Protein 5UZZ (pdb70)

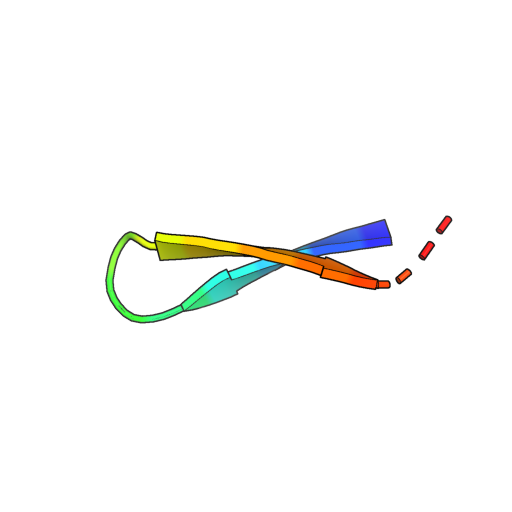Secondary structure (DSSP, 8-state):
-EEEETTEEEE--

Radius of gyration: 6.45 Å; Cα contacts (8 Å, |Δi|>4): 15; chains: 1; bounding box: 14×11×11 Å

Sequence (13 aa):
RVRTRGKRRIRRPRVRTRGKRRIRRPRVRTRGKRRIRRPRVRTRGKRRIRRPRVRTRGKRRIRRPRVRTRGKRRIRRPRVRTRGKRRIRRPRVRTRGKRRIRRPRVRTRGKRRIRRPRVRTRGKRRIRRP

Foldseek 3Di:
DWDADPHRIRDDD

Nearest PDB structures (foldseek):
  5uzz-assembly1_B  TM=8.699E-01  e=2.622E+00  synthetic construct
  5uzz-assembly1_B  TM=9.674E-01  e=1.307E+00  synthetic construct
  5uzz-assembly1_B  TM=1.005E+00  e=1.253E+00  synthetic construct
  5j1o-assembly1_A  TM=5.984E-01  e=5.404E+00  Human immunodeficiency virus 1
  5uzz-assembly1_B  TM=8.690E-01  e=1.402E+00  synthetic construct

Structure (mmCIF, N/CA/C/O backbone):
data_5UZZ
#
_entry.id   5UZZ
#
loop_
_entity.id
_entity.type
_entity.pdbx_description
1 polymer pre-miR21
2 polymer '14-mer Peptide'
#
loop_
_atom_site.group_PDB
_atom_site.id
_atom_site.type_symbol
_atom_site.label_atom_id
_atom_site.label_alt_id
_atom_site.label_comp_id
_atom_site.label_asym_id
_atom_site.label_entity_id
_atom_site.label_seq_id
_atom_site.pdbx_PDB_ins_code
_atom_site.Cartn_x
_atom_site.Cartn_y
_atom_site.Cartn_z
_atom_site.occupancy
_atom_site.B_iso_or_equiv
_atom_site.auth_seq_id
_atom_site.auth_comp_id
_atom_site.auth_asym_id
_atom_site.auth_atom_id
_atom_site.pdbx_PDB_model_num
ATOM 990 N N . ARG B 2 1 ? -7.537 6.888 1.127 1.00 0.00 1 ARG B N 1
ATOM 991 C CA . ARG B 2 1 ? -7.266 6.322 -0.199 1.00 0.00 1 ARG B CA 1
ATOM 992 C C . ARG B 2 1 ? -6.211 5.225 -0.115 1.00 0.00 1 ARG B C 1
ATOM 993 O O . ARG B 2 1 ? -5.282 5.295 0.698 1.00 0.00 1 ARG B O 1
ATOM 1014 N N . VAL B 2 2 ? -6.337 4.230 -0.982 1.00 0.00 2 VAL B N 1
ATOM 1015 C CA . VAL B 2 2 ? -5.371 3.134 -1.019 1.00 0.00 2 VAL B CA 1
ATOM 1016 C C . VAL B 2 2 ? -4.607 3.151 -2.342 1.00 0.00 2 VAL B C 1
ATOM 1017 O O . VAL B 2 2 ? -5.123 2.729 -3.376 1.00 0.00 2 VAL B O 1
ATOM 1030 N N . ARG B 2 3 ? -3.374 3.638 -2.300 1.00 0.00 3 ARG B N 1
ATOM 1031 C CA . ARG B 2 3 ? -2.553 3.712 -3.502 1.00 0.00 3 ARG B CA 1
ATOM 1032 C C . ARG B 2 3 ? -1.816 2.406 -3.744 1.00 0.00 3 ARG B C 1
ATOM 1033 O O . ARG B 2 3 ? -1.558 1.648 -2.815 1.00 0.00 3 ARG B O 1
ATOM 1054 N N . THR B 2 4 ? -1.475 2.154 -5.006 1.00 0.00 4 THR B N 1
ATOM 1055 C CA . THR B 2 4 ? -0.762 0.935 -5.367 1.00 0.00 4 THR B CA 1
ATOM 1056 C C . THR B 2 4 ? 0.507 1.268 -6.141 1.00 0.00 4 THR B C 1
ATOM 1057 O O . THR B 2 4 ? 0.452 1.900 -7.195 1.00 0.00 4 THR B O 1
ATOM 1068 N N . ARG B 2 5 ? 1.651 0.852 -5.606 1.00 0.00 5 ARG B N 1
ATOM 1069 C CA . ARG B 2 5 ? 2.934 1.130 -6.250 1.00 0.00 5 ARG B CA 1
ATOM 1070 C C . ARG B 2 5 ? 3.612 -0.159 -6.693 1.00 0.00 5 ARG B C 1
ATOM 1071 O O . ARG B 2 5 ? 3.628 -1.145 -5.962 1.00 0.00 5 ARG B O 1
ATOM 1092 N N . GLY B 2 6 ? 4.162 -0.141 -7.900 1.00 0.00 6 GLY B N 1
ATOM 1093 C CA . GLY B 2 6 ? 4.851 -1.330 -8.435 1.00 0.00 6 GLY B CA 1
ATOM 1094 C C . GLY B 2 6 ? 4.145 -2.602 -7.983 1.00 0.00 6 GLY B C 1
ATOM 1095 O O . GLY B 2 6 ? 4.782 -3.536 -7.496 1.00 0.00 6 GLY B O 1
ATOM 1099 N N . LYS B 2 7 ? 2.826 -2.639 -8.157 1.00 0.00 7 LYS B N 1
ATOM 1100 C CA . LYS B 2 7 ? 2.049 -3.807 -7.762 1.00 0.00 7 LYS B CA 1
ATOM 1101 C C . LYS B 2 7 ? 2.153 -4.037 -6.262 1.00 0.00 7 LYS B C 1
ATOM 1102 O O . LYS B 2 7 ? 2.278 -5.174 -5.807 1.00 0.00 7 LYS B O 1
ATOM 1121 N N . ARG B 2 8 ? 2.077 -2.954 -5.495 1.00 0.00 8 ARG B N 1
ATOM 1122 C CA . ARG B 2 8 ? 2.145 -3.051 -4.041 1.00 0.00 8 ARG B CA 1
ATOM 1123 C C . ARG B 2 8 ? 1.041 -2.213 -3.416 1.00 0.00 8 ARG B C 1
ATOM 1124 O O . ARG B 2 8 ? 0.824 -1.075 -3.814 1.00 0.00 8 ARG B O 1
ATOM 1145 N N . ARG B 2 9 ? 0.340 -2.792 -2.448 1.00 0.00 9 ARG B N 1
ATOM 1146 C CA . ARG B 2 9 ? -0.765 -2.096 -1.807 1.00 0.00 9 ARG B CA 1
ATOM 1147 C C . ARG B 2 9 ? -0.255 -1.047 -0.832 1.00 0.00 9 ARG B C 1
ATOM 1148 O O . ARG B 2 9 ? 0.482 -1.355 0.102 1.00 0.00 9 ARG B O 1
ATOM 1169 N N . ILE B 2 10 ? -0.668 0.200 -1.052 1.00 0.00 10 ILE B N 1
ATOM 1170 C CA . ILE B 2 10 ? -0.254 1.300 -0.187 1.00 0.00 10 ILE B CA 1
ATOM 1171 C C . ILE B 2 10 ? -1.467 1.961 0.450 1.00 0.00 10 ILE B C 1
ATOM 1172 O O . ILE B 2 10 ? -2.349 2.474 -0.243 1.00 0.00 10 ILE B O 1
ATOM 1188 N N . ARG B 2 11 ? -1.507 1.945 1.779 1.00 0.00 11 ARG B N 1
ATOM 1189 C CA . ARG B 2 11 ? -2.624 2.536 2.501 1.00 0.00 11 ARG B CA 1
ATOM 1190 C C . ARG B 2 11 ? -2.298 3.965 2.916 1.00 0.00 11 ARG B C 1
ATOM 1191 O O . ARG B 2 11 ? -1.403 4.199 3.730 1.00 0.00 11 ARG B O 1
ATOM 1212 N N . ARG B 2 12 ? -3.034 4.921 2.350 1.00 0.00 12 ARG B N 1
ATOM 1213 C CA . ARG B 2 12 ? -2.815 6.325 2.669 1.00 0.00 12 ARG B CA 1
ATOM 1214 C C . ARG B 2 12 ? -4.133 6.996 3.052 1.00 0.00 12 ARG B C 1
ATOM 1215 O O . ARG B 2 12 ? -4.913 7.400 2.189 1.00 0.00 12 ARG B O 1
ATOM 1250 N N . PRO B 2 14 ? -7.748 7.968 3.637 1.00 0.00 14 PRO B N 1
ATOM 1251 C CA . PRO B 2 14 ? -9.001 7.482 3.007 1.00 0.00 14 PRO B CA 1
ATOM 1252 C C . PRO B 2 14 ? -8.777 6.878 1.620 1.00 0.00 14 PRO B C 1
ATOM 1253 O O . PRO B 2 14 ? -9.721 6.405 0.998 1.00 0.00 14 PRO B O 1
ATOM 2253 N N . ARG B 2 1 ? -5.382 5.923 0.565 1.00 0.00 1 ARG B N 2
ATOM 2254 C CA . ARG B 2 1 ? -4.779 5.272 -0.598 1.00 0.00 1 ARG B CA 2
ATOM 2255 C C . ARG B 2 1 ? -3.966 4.047 -0.181 1.00 0.00 1 ARG B C 2
ATOM 2256 O O . ARG B 2 1 ? -3.272 4.051 0.849 1.00 0.00 1 ARG B O 2
ATOM 2277 N N . VAL B 2 2 ? -4.022 3.017 -1.023 1.00 0.00 2 VAL B N 2
ATOM 2278 C CA . VAL B 2 2 ? -3.265 1.796 -0.784 1.00 0.00 2 VAL B CA 2
ATOM 2279 C C . VAL B 2 2 ? -2.296 1.564 -1.939 1.00 0.00 2 VAL B C 2
ATOM 2280 O O . VAL B 2 2 ? -2.680 1.062 -2.996 1.00 0.00 2 VAL B O 2
ATOM 2293 N N . ARG B 2 3 ? -1.039 1.946 -1.730 1.00 0.00 3 ARG B N 2
ATOM 2294 C CA . ARG B 2 3 ? -0.023 1.793 -2.764 1.00 0.00 3 ARG B CA 2
ATOM 2295 C C . ARG B 2 3 ? 0.565 0.389 -2.738 1.00 0.00 3 ARG B C 2
ATOM 2296 O O . ARG B 2 3 ? 0.543 -0.284 -1.715 1.00 0.00 3 ARG B O 2
ATOM 2317 N N . THR B 2 4 ? 1.083 -0.048 -3.879 1.00 0.00 4 THR B N 2
ATOM 2318 C CA . THR B 2 4 ? 1.674 -1.376 -3.989 1.00 0.00 4 THR B CA 2
ATOM 2319 C C . THR B 2 4 ? 3.147 -1.274 -4.358 1.00 0.00 4 THR B C 2
ATOM 2320 O O . THR B 2 4 ? 3.497 -1.171 -5.534 1.00 0.00 4 THR B O 2
ATOM 2331 N N . ARG B 2 5 ? 4.009 -1.297 -3.348 1.00 0.00 5 ARG B N 2
ATOM 2332 C CA . ARG B 2 5 ? 5.447 -1.197 -3.587 1.00 0.00 5 ARG B CA 2
ATOM 2333 C C . ARG B 2 5 ? 6.073 -2.584 -3.682 1.00 0.00 5 ARG B C 2
ATOM 2334 O O . ARG B 2 5 ? 5.900 -3.409 -2.784 1.00 0.00 5 ARG B O 2
ATOM 2355 N N . GLY B 2 6 ? 6.803 -2.829 -4.771 1.00 0.00 6 GLY B N 2
ATOM 2356 C CA . GLY B 2 6 ? 7.459 -4.139 -4.961 1.00 0.00 6 GLY B CA 2
ATOM 2357 C C . GLY B 2 6 ? 6.618 -5.247 -4.332 1.00 0.00 6 GLY B C 2
ATOM 2358 O O . GLY B 2 6 ? 7.087 -5.956 -3.442 1.00 0.00 6 GLY B O 2
ATOM 2362 N N . LYS B 2 7 ? 5.367 -5.380 -4.780 1.00 0.00 7 LYS B N 2
ATOM 2363 C CA . LYS B 2 7 ? 4.475 -6.398 -4.228 1.00 0.00 7 LYS B CA 2
ATOM 2364 C C . LYS B 2 7 ? 4.329 -6.221 -2.718 1.00 0.00 7 LYS B C 2
ATOM 2365 O O . LYS B 2 7 ? 4.347 -7.196 -1.966 1.00 0.00 7 LYS B O 2
ATOM 2384 N N . ARG B 2 8 ? 4.176 -4.977 -2.282 1.00 0.00 8 ARG B N 2
ATOM 2385 C CA . ARG B 2 8 ? 4.018 -4.683 -0.866 1.00 0.00 8 ARG B CA 2
ATOM 2386 C C . ARG B 2 8 ? 2.865 -3.713 -0.680 1.00 0.00 8 ARG B C 2
ATOM 2387 O O . ARG B 2 8 ? 2.778 -2.705 -1.381 1.00 0.00 8 ARG B O 2
ATOM 2408 N N . ARG B 2 9 ? 1.980 -4.033 0.258 1.00 0.00 9 ARG B N 2
ATOM 2409 C CA . ARG B 2 9 ? 0.812 -3.197 0.515 1.00 0.00 9 ARG B CA 2
ATOM 2410 C C . ARG B 2 9 ? 1.198 -1.962 1.319 1.00 0.00 9 ARG B C 2
ATOM 2411 O O . ARG B 2 9 ? 1.561 -2.052 2.491 1.00 0.00 9 ARG B O 2
ATOM 2432 N N . ILE B 2 10 ? 1.100 -0.809 0.669 1.00 0.00 10 ILE B N 2
ATOM 2433 C CA . ILE B 2 10 ? 1.419 0.461 1.307 1.00 0.00 10 ILE B CA 2
ATOM 2434 C C . ILE B 2 10 ? 0.135 1.154 1.722 1.00 0.00 10 ILE B C 2
ATOM 2435 O O . ILE B 2 10 ? -0.638 1.606 0.881 1.00 0.00 10 ILE B O 2
ATOM 2451 N N . ARG B 2 11 ? -0.082 1.222 3.024 1.00 0.00 11 ARG B N 2
ATOM 2452 C CA . ARG B 2 11 ? -1.284 1.845 3.563 1.00 0.00 11 ARG B CA 2
ATOM 2453 C C . ARG B 2 11 ? -1.015 3.297 3.911 1.00 0.00 11 ARG B C 2
ATOM 2454 O O . ARG B 2 11 ? -0.500 3.603 4.986 1.00 0.00 11 ARG B O 2
ATOM 2475 N N . ARG B 2 12 ? -1.367 4.200 2.993 1.00 0.00 12 ARG B N 2
ATOM 2476 C CA . ARG B 2 12 ? -1.153 5.623 3.232 1.00 0.00 12 ARG B CA 2
ATOM 2477 C C . ARG B 2 12 ? -2.486 6.375 3.170 1.00 0.00 12 ARG B C 2
ATOM 2478 O O . ARG B 2 12 ? -3.033 6.602 2.086 1.00 0.00 12 ARG B O 2
ATOM 2513 N N . PRO B 2 14 ? -6.156 7.412 2.711 1.00 0.00 14 PRO B N 2
ATOM 2514 C CA . PRO B 2 14 ? -7.236 6.779 1.902 1.00 0.00 14 PRO B CA 2
ATOM 2515 C C . PRO B 2 14 ? -6.705 6.084 0.650 1.00 0.00 14 PRO B C 2
ATOM 2516 O O . PRO B 2 14 ? -7.478 5.701 -0.232 1.00 0.00 14 PRO B O 2
ATOM 3516 N N . ARG B 2 1 ? -4.397 5.715 3.947 1.00 0.00 1 ARG B N 3
ATOM 3517 C CA . ARG B 2 1 ? -4.563 5.160 2.615 1.00 0.00 1 ARG B CA 3
ATOM 3518 C C . ARG B 2 1 ? -3.598 3.998 2.407 1.00 0.00 1 ARG B C 3
ATOM 3519 O O . ARG B 2 1 ? -2.412 4.095 2.728 1.00 0.00 1 ARG B O 3
ATOM 3540 N N . VAL B 2 2 ? -4.108 2.910 1.847 1.00 0.00 2 VAL B N 3
ATOM 3541 C CA . VAL B 2 2 ? -3.279 1.741 1.563 1.00 0.00 2 VAL B CA 3
ATOM 3542 C C . VAL B 2 2 ? -3.199 1.503 0.052 1.00 0.00 2 VAL B C 3
ATOM 3543 O O . VAL B 2 2 ? -4.050 0.833 -0.531 1.00 0.00 2 VAL B O 3
ATOM 3556 N N . ARG B 2 3 ? -2.168 2.060 -0.582 1.00 0.00 3 ARG B N 3
ATOM 3557 C CA . ARG B 2 3 ? -1.998 1.909 -2.029 1.00 0.00 3 ARG B CA 3
ATOM 3558 C C . ARG B 2 3 ? -1.300 0.600 -2.347 1.00 0.00 3 ARG B C 3
ATOM 3559 O O . ARG B 2 3 ? -0.599 0.038 -1.510 1.00 0.00 3 ARG B O 3
ATOM 3580 N N . THR B 2 4 ? -1.509 0.120 -3.564 1.00 0.00 4 THR B N 3
ATOM 3581 C CA . THR B 2 4 ? -0.900 -1.129 -4.004 1.00 0.00 4 THR B CA 3
ATOM 3582 C C . THR B 2 4 ? -0.193 -0.945 -5.339 1.00 0.00 4 THR B C 3
ATOM 3583 O O . THR B 2 4 ? -0.833 -0.809 -6.381 1.00 0.00 4 THR B O 3
ATOM 3594 N N . ARG B 2 5 ? 1.135 -0.937 -5.300 1.00 0.00 5 ARG B N 3
ATOM 3595 C CA . ARG B 2 5 ? 1.924 -0.760 -6.516 1.00 0.00 5 ARG B CA 3
ATOM 3596 C C . ARG B 2 5 ? 2.672 -2.036 -6.871 1.00 0.00 5 ARG B C 3
ATOM 3597 O O . ARG B 2 5 ? 3.270 -2.678 -6.007 1.00 0.00 5 ARG B O 3
ATOM 3618 N N . GLY B 2 6 ? 2.632 -2.395 -8.154 1.00 0.00 6 GLY B N 3
ATOM 3619 C CA . GLY B 2 6 ? 3.329 -3.610 -8.611 1.00 0.00 6 GLY B CA 3
ATOM 3620 C C . GLY B 2 6 ? 3.283 -4.683 -7.523 1.00 0.00 6 GLY B C 3
ATOM 3621 O O . GLY B 2 6 ? 4.288 -4.923 -6.857 1.00 0.00 6 GLY B O 3
ATOM 3625 N N . LYS B 2 7 ? 2.123 -5.316 -7.331 1.00 0.00 7 LYS B N 3
ATOM 3626 C CA . LYS B 2 7 ? 1.991 -6.346 -6.306 1.00 0.00 7 LYS B CA 3
ATOM 3627 C C . LYS B 2 7 ? 2.752 -5.958 -5.045 1.00 0.00 7 LYS B C 3
ATOM 3628 O O . LYS B 2 7 ? 3.384 -6.801 -4.408 1.00 0.00 7 LYS B O 3
ATOM 3647 N N . ARG B 2 8 ? 2.685 -4.683 -4.684 1.00 0.00 8 ARG B N 3
ATOM 3648 C CA . ARG B 2 8 ? 3.371 -4.201 -3.493 1.00 0.00 8 ARG B CA 3
ATOM 3649 C C . ARG B 2 8 ? 2.430 -3.329 -2.678 1.00 0.00 8 ARG B C 3
ATOM 3650 O O . ARG B 2 8 ? 1.853 -2.377 -3.196 1.00 0.00 8 ARG B O 3
ATOM 3671 N N . ARG B 2 9 ? 2.279 -3.670 -1.403 1.00 0.00 9 ARG B N 3
ATOM 3672 C CA . ARG B 2 9 ? 1.394 -2.920 -0.516 1.00 0.00 9 ARG B CA 3
ATOM 3673 C C . ARG B 2 9 ? 2.061 -1.634 -0.043 1.00 0.00 9 ARG B C 3
ATOM 3674 O O . ARG B 2 9 ? 3.031 -1.662 0.716 1.00 0.00 9 ARG B O 3
ATOM 3695 N N . ILE B 2 10 ? 1.520 -0.510 -0.494 1.00 0.00 10 ILE B N 3
ATOM 3696 C CA . ILE B 2 10 ? 2.043 0.799 -0.119 1.00 0.00 10 ILE B CA 3
ATOM 3697 C C . ILE B 2 10 ? 1.191 1.402 0.990 1.00 0.00 10 ILE B C 3
ATOM 3698 O O . ILE B 2 10 ? 0.002 1.669 0.802 1.00 0.00 10 ILE B O 3
ATOM 3714 N N . ARG B 2 11 ? 1.811 1.611 2.145 1.00 0.00 11 ARG B N 3
ATOM 3715 C CA . ARG B 2 11 ? 1.109 2.175 3.289 1.00 0.00 11 ARG B CA 3
ATOM 3716 C C . ARG B 2 11 ? 1.322 3.677 3.359 1.00 0.00 11 ARG B C 3
ATOM 3717 O O . ARG B 2 11 ? 2.420 4.148 3.661 1.00 0.00 11 ARG B O 3
ATOM 3738 N N . ARG B 2 12 ? 0.260 4.429 3.082 1.00 0.00 12 ARG B N 3
ATOM 3739 C CA . ARG B 2 12 ? 0.334 5.884 3.120 1.00 0.00 12 ARG B CA 3
ATOM 3740 C C . ARG B 2 12 ? -0.719 6.449 4.067 1.00 0.00 12 ARG B C 3
ATOM 3741 O O . ARG B 2 12 ? -1.833 6.775 3.657 1.00 0.00 12 ARG B O 3
ATOM 3776 N N . PRO B 2 14 ? -3.756 7.033 6.157 1.00 0.00 14 PRO B N 3
ATOM 3777 C CA . PRO B 2 14 ? -5.090 6.380 6.158 1.00 0.00 14 PRO B CA 3
ATOM 3778 C C . PRO B 2 14 ? -5.407 5.764 4.807 1.00 0.00 14 PRO B C 3
ATOM 3779 O O . PRO B 2 14 ? -6.537 5.349 4.549 1.00 0.00 14 PRO B O 3
ATOM 4779 N N . ARG B 2 1 ? -5.440 8.153 1.625 1.00 0.00 1 ARG B N 4
ATOM 4780 C CA . ARG B 2 1 ? -5.451 7.225 0.486 1.00 0.00 1 ARG B CA 4
ATOM 4781 C C . ARG B 2 1 ? -4.449 6.098 0.684 1.00 0.00 1 ARG B C 4
ATOM 4782 O O . ARG B 2 1 ? -3.440 6.254 1.372 1.00 0.00 1 ARG B O 4
ATOM 4803 N N . VAL B 2 2 ? -4.729 4.965 0.056 1.00 0.00 2 VAL B N 4
ATOM 4804 C CA . VAL B 2 2 ? -3.844 3.807 0.146 1.00 0.00 2 VAL B CA 4
ATOM 4805 C C . VAL B 2 2 ? -3.493 3.307 -1.253 1.00 0.00 2 VAL B C 4
ATOM 4806 O O . VAL B 2 2 ? -4.317 2.698 -1.932 1.00 0.00 2 VAL B O 4
ATOM 4819 N N . ARG B 2 3 ? -2.266 3.574 -1.675 1.00 0.00 3 ARG B N 4
ATOM 4820 C CA . ARG B 2 3 ? -1.813 3.155 -2.995 1.00 0.00 3 ARG B CA 4
ATOM 4821 C C . ARG B 2 3 ? -1.333 1.709 -2.972 1.00 0.00 3 ARG B C 4
ATOM 4822 O O . ARG B 2 3 ? -0.959 1.180 -1.929 1.00 0.00 3 ARG B O 4
ATOM 4843 N N . THR B 2 4 ? -1.358 1.071 -4.136 1.00 0.00 4 THR B N 4
ATOM 4844 C CA . THR B 2 4 ? -0.921 -0.316 -4.244 1.00 0.00 4 THR B CA 4
ATOM 4845 C C . THR B 2 4 ? 0.085 -0.471 -5.383 1.00 0.00 4 THR B C 4
ATOM 4846 O O . THR B 2 4 ? -0.230 -0.209 -6.543 1.00 0.00 4 THR B O 4
ATOM 4857 N N . ARG B 2 5 ? 1.298 -0.893 -5.045 1.00 0.00 5 ARG B N 4
ATOM 4858 C CA . ARG 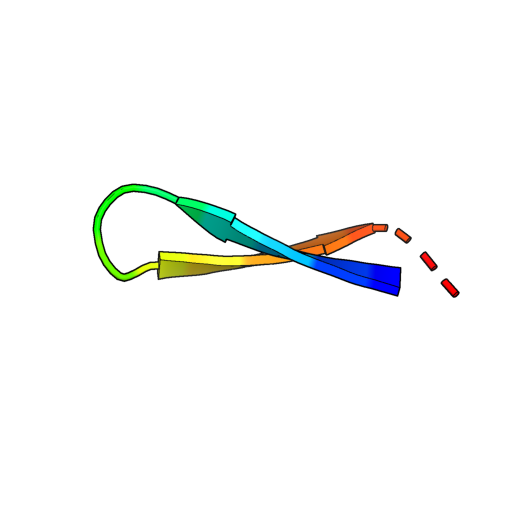B 2 5 ? 2.336 -1.071 -6.057 1.00 0.00 5 ARG B CA 4
ATOM 4859 C C . ARG B 2 5 ? 2.338 -2.500 -6.572 1.00 0.00 5 ARG B C 4
ATOM 4860 O O . ARG B 2 5 ? 2.650 -3.427 -5.829 1.00 0.00 5 ARG B O 4
ATOM 4881 N N . GLY B 2 6 ? 1.985 -2.660 -7.849 1.00 0.00 6 GLY B N 4
ATOM 4882 C CA . GLY B 2 6 ? 1.943 -4.007 -8.473 1.00 0.00 6 GLY B CA 4
ATOM 4883 C C . GLY B 2 6 ? 1.316 -5.013 -7.507 1.00 0.00 6 GLY B C 4
ATOM 4884 O O . GLY B 2 6 ? 0.131 -5.328 -7.627 1.00 0.00 6 GLY B O 4
ATOM 4888 N N . LYS B 2 7 ? 2.094 -5.509 -6.538 1.00 0.00 7 LYS B N 4
ATOM 4889 C CA . LYS B 2 7 ? 1.570 -6.456 -5.569 1.00 0.00 7 LYS B CA 4
ATOM 4890 C C . LYS B 2 7 ? 1.999 -6.055 -4.161 1.00 0.00 7 LYS B C 4
ATOM 4891 O O . LYS B 2 7 ? 2.439 -6.894 -3.375 1.00 0.00 7 LYS B O 4
ATOM 4910 N N . ARG B 2 8 ? 1.867 -4.769 -3.846 1.00 0.00 8 ARG B N 4
ATOM 4911 C CA . ARG B 2 8 ? 2.243 -4.272 -2.531 1.00 0.00 8 ARG B CA 4
ATOM 4912 C C . ARG B 2 8 ? 1.289 -3.171 -2.099 1.00 0.00 8 ARG B C 4
ATOM 4913 O O . ARG B 2 8 ? 0.786 -2.420 -2.932 1.00 0.00 8 ARG B O 4
ATOM 4934 N N . ARG B 2 9 ? 1.041 -3.084 -0.795 1.00 0.00 9 ARG B N 4
ATOM 4935 C CA . ARG B 2 9 ? 0.136 -2.073 -0.261 1.00 0.00 9 ARG B CA 4
ATOM 4936 C C . ARG B 2 9 ? 0.903 -0.838 0.196 1.00 0.00 9 ARG B C 4
ATOM 4937 O O . ARG B 2 9 ? 1.952 -0.944 0.830 1.00 0.00 9 ARG B O 4
ATOM 4958 N N . ILE B 2 10 ? 0.368 0.336 -0.129 1.00 0.00 10 ILE B N 4
ATOM 4959 C CA . ILE B 2 10 ? 1.003 1.597 0.252 1.00 0.00 10 ILE B CA 4
ATOM 4960 C C . ILE B 2 10 ? 0.004 2.494 0.969 1.00 0.00 10 ILE B C 4
ATOM 4961 O O . ILE B 2 10 ? -0.987 2.926 0.385 1.00 0.00 10 ILE B O 4
ATOM 4977 N N . ARG B 2 11 ? 0.275 2.771 2.240 1.00 0.00 11 ARG B N 4
ATOM 4978 C CA . ARG B 2 11 ? -0.616 3.611 3.030 1.00 0.00 11 ARG B CA 4
ATOM 4979 C C . ARG B 2 11 ? -0.153 5.058 2.991 1.00 0.00 11 ARG B C 4
ATOM 4980 O O . ARG B 2 11 ? 0.960 5.379 3.410 1.00 0.00 11 ARG B O 4
ATOM 5001 N N . ARG B 2 12 ? -1.017 5.932 2.479 1.00 0.00 12 ARG B N 4
ATOM 5002 C CA . ARG B 2 12 ? -0.690 7.347 2.382 1.00 0.00 12 ARG B CA 4
ATOM 5003 C C . ARG B 2 12 ? -1.820 8.202 2.955 1.00 0.00 12 ARG B C 4
ATOM 5004 O O . ARG B 2 12 ? -2.696 8.670 2.219 1.00 0.00 12 ARG B O 4
ATOM 5039 N N . PRO B 2 14 ? -5.026 9.687 3.880 1.00 0.00 14 PRO B N 4
ATOM 5040 C CA . PRO B 2 14 ? -6.431 9.389 3.472 1.00 0.00 14 PRO B CA 4
ATOM 5041 C C . PRO B 2 14 ? -6.547 8.411 2.304 1.00 0.00 14 PRO B C 4
ATOM 5042 O O . PRO B 2 14 ? -7.632 7.898 2.031 1.00 0.00 14 PRO B O 4
ATOM 6042 N N . ARG B 2 1 ? -7.250 6.039 1.628 1.00 0.00 1 ARG B N 5
ATOM 6043 C CA . ARG B 2 1 ? -6.832 5.385 0.377 1.00 0.00 1 ARG B CA 5
ATOM 6044 C C . ARG B 2 1 ? -5.888 4.215 0.639 1.00 0.00 1 ARG B C 5
ATOM 6045 O O . ARG B 2 1 ? -5.161 4.192 1.638 1.00 0.00 1 ARG B O 5
ATOM 6066 N N . VAL B 2 2 ? -5.901 3.252 -0.280 1.00 0.00 2 VAL B N 5
ATOM 6067 C CA . VAL B 2 2 ? -5.042 2.077 -0.161 1.00 0.00 2 VAL B CA 5
ATOM 6068 C C . VAL B 2 2 ? -4.377 1.751 -1.501 1.00 0.00 2 VAL B C 5
ATOM 6069 O O . VAL B 2 2 ? -4.992 1.158 -2.387 1.00 0.00 2 VAL B O 5
ATOM 6082 N N . ARG B 2 3 ? -3.116 2.148 -1.641 1.00 0.00 3 ARG B N 5
ATOM 6083 C CA . ARG B 2 3 ? -2.374 1.897 -2.872 1.00 0.00 3 ARG B CA 5
ATOM 6084 C C . ARG B 2 3 ? -1.523 0.642 -2.752 1.00 0.00 3 ARG B C 5
ATOM 6085 O O . ARG B 2 3 ? -1.170 0.220 -1.653 1.00 0.00 3 ARG B O 5
ATOM 6106 N N . THR B 2 4 ? -1.201 0.047 -3.897 1.00 0.00 4 THR B N 5
ATOM 6107 C CA . THR B 2 4 ? -0.387 -1.165 -3.917 1.00 0.00 4 THR B CA 5
ATOM 6108 C C . THR B 2 4 ? 0.934 -0.914 -4.627 1.00 0.00 4 THR B C 5
ATOM 6109 O O . THR B 2 4 ? 0.956 -0.541 -5.801 1.00 0.00 4 THR B O 5
ATOM 6120 N N . ARG B 2 5 ? 2.038 -1.128 -3.918 1.00 0.00 5 ARG B N 5
ATOM 6121 C CA . ARG B 2 5 ? 3.363 -0.928 -4.506 1.00 0.00 5 ARG B CA 5
ATOM 6122 C C . ARG B 2 5 ? 4.148 -2.231 -4.492 1.00 0.00 5 ARG B C 5
ATOM 6123 O O . ARG B 2 5 ? 4.208 -2.916 -3.470 1.00 0.00 5 ARG B O 5
ATOM 6144 N N . GLY B 2 6 ? 4.747 -2.566 -5.635 1.00 0.00 6 GLY B N 5
ATOM 6145 C CA . GLY B 2 6 ? 5.539 -3.813 -5.733 1.00 0.00 6 GLY B CA 5
ATOM 6146 C C . GLY B 2 6 ? 4.918 -4.897 -4.853 1.00 0.00 6 GLY B C 5
ATOM 6147 O O . GLY B 2 6 ? 5.595 -5.473 -4.001 1.00 0.00 6 GLY B O 5
ATOM 6151 N N . LYS B 2 7 ? 3.624 -5.159 -5.052 1.00 0.00 7 LYS B N 5
ATOM 6152 C CA . LYS B 2 7 ? 2.924 -6.165 -4.259 1.00 0.00 7 LYS B CA 5
ATOM 6153 C C . LYS B 2 7 ? 3.010 -5.832 -2.772 1.00 0.00 7 LYS B C 5
ATOM 6154 O O . LYS B 2 7 ? 3.266 -6.705 -1.944 1.00 0.00 7 LYS B O 5
ATOM 6173 N N . ARG B 2 8 ? 2.783 -4.566 -2.440 1.00 0.00 8 ARG B N 5
ATOM 6174 C CA . ARG B 2 8 ? 2.825 -4.125 -1.054 1.00 0.00 8 ARG B CA 5
ATOM 6175 C C . ARG B 2 8 ? 1.615 -3.254 -0.767 1.00 0.00 8 ARG B C 5
ATOM 6176 O O . ARG B 2 8 ? 1.286 -2.369 -1.552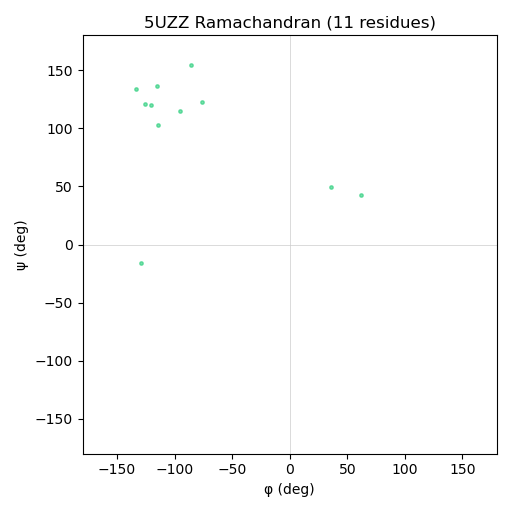 1.00 0.00 8 ARG B O 5
ATOM 6197 N N . ARG B 2 9 ? 0.949 -3.523 0.351 1.00 0.00 9 ARG B N 5
ATOM 6198 C CA . ARG B 2 9 ? -0.245 -2.771 0.721 1.00 0.00 9 ARG B CA 5
ATOM 6199 C C . ARG B 2 9 ? 0.120 -1.410 1.299 1.00 0.00 9 ARG B C 5
ATOM 6200 O O . ARG B 2 9 ? 0.689 -1.315 2.386 1.00 0.00 9 ARG B O 5
ATOM 6221 N N . ILE B 2 10 ? -0.225 -0.360 0.561 1.00 0.00 10 ILE B N 5
ATOM 6222 C CA . ILE B 2 10 ? 0.049 1.005 0.997 1.00 0.00 10 ILE B CA 5
ATOM 6223 C C . ILE B 2 10 ? -1.233 1.647 1.501 1.00 0.00 10 ILE B C 5
ATOM 6224 O O . ILE B 2 10 ? -2.028 2.160 0.718 1.00 0.00 10 ILE B O 5
ATOM 6240 N N . ARG B 2 11 ? -1.432 1.608 2.813 1.00 0.00 11 ARG B N 5
ATOM 6241 C CA . ARG B 2 11 ? -2.632 2.179 3.413 1.00 0.00 11 ARG B CA 5
ATOM 6242 C C . ARG B 2 11 ? -2.362 3.602 3.872 1.00 0.00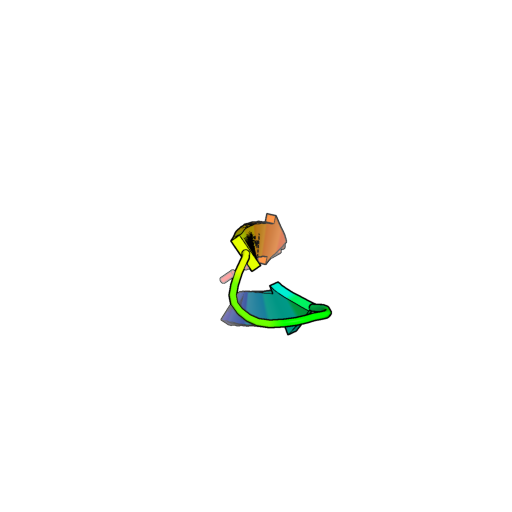 11 ARG B C 5
ATOM 6243 O O . ARG B 2 11 ? -1.693 3.824 4.881 1.00 0.00 11 ARG B O 5
ATOM 6264 N N . ARG B 2 12 ? -2.883 4.566 3.118 1.00 0.00 12 ARG B N 5
ATOM 6265 C CA . ARG B 2 12 ? -2.684 5.972 3.451 1.00 0.00 12 ARG B CA 5
ATOM 6266 C C . ARG B 2 12 ? -4.032 6.631 3.736 1.00 0.00 12 ARG B C 5
ATOM 6267 O O . ARG B 2 12 ? -4.742 7.067 2.823 1.00 0.00 12 ARG B O 5
ATOM 6302 N N . PRO B 2 14 ? -7.699 7.393 3.967 1.00 0.00 14 PRO B N 5
ATOM 6303 C CA . PRO B 2 14 ? -8.889 6.832 3.261 1.00 0.00 14 PRO B CA 5
ATOM 6304 C C . PRO B 2 14 ? -8.542 6.130 1.948 1.00 0.00 14 PRO B C 5
ATOM 6305 O O . PRO B 2 14 ? -9.436 5.681 1.230 1.00 0.00 14 PRO B O 5
ATOM 7305 N N . ARG B 2 1 ? -6.400 6.921 2.030 1.00 0.00 1 ARG B N 6
ATOM 7306 C CA . ARG B 2 1 ? -6.240 5.960 0.933 1.00 0.00 1 ARG B CA 6
ATOM 7307 C C . ARG B 2 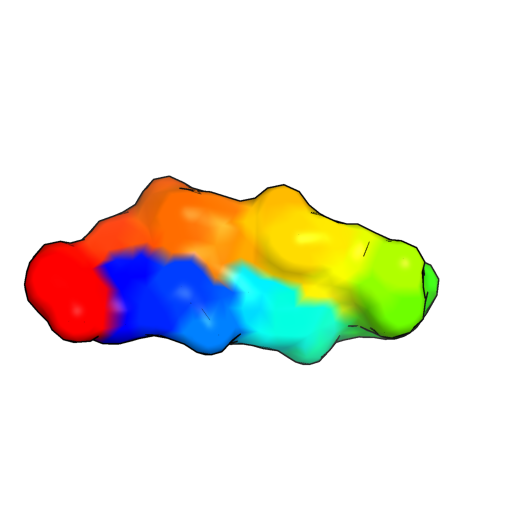1 ? -5.208 4.891 1.282 1.00 0.00 1 ARG B C 6
ATOM 7308 O O . ARG B 2 1 ? -4.270 5.122 2.060 1.00 0.00 1 ARG B O 6
ATOM 7329 N N . VAL B 2 2 ? -5.369 3.731 0.667 1.00 0.00 2 VAL B N 6
ATOM 7330 C CA . VAL B 2 2 ? -4.447 2.620 0.881 1.00 0.00 2 VAL B CA 6
ATOM 7331 C C . VAL B 2 2 ? -3.828 2.192 -0.443 1.00 0.00 2 VAL B C 6
ATOM 7332 O O . VAL B 2 2 ? -4.439 1.465 -1.224 1.00 0.00 2 VAL B O 6
ATOM 7345 N N . ARG B 2 3 ? -2.610 2.657 -0.690 1.00 0.00 3 ARG B N 6
ATOM 7346 C CA . ARG B 2 3 ? -1.914 2.326 -1.923 1.00 0.00 3 ARG B CA 6
ATOM 7347 C C . ARG B 2 3 ? -1.207 0.982 -1.805 1.00 0.00 3 ARG B C 6
ATOM 7348 O O . ARG B 2 3 ? -0.893 0.522 -0.709 1.00 0.00 3 ARG B O 6
ATOM 7369 N N . THR B 2 4 ? -0.974 0.356 -2.951 1.00 0.00 4 THR B N 6
ATOM 7370 C CA . THR B 2 4 ? -0.307 -0.944 -2.983 1.00 0.00 4 THR B CA 6
ATOM 7371 C C . THR B 2 4 ? 0.903 -0.909 -3.909 1.00 0.00 4 THR B C 6
ATOM 7372 O O . THR B 2 4 ? 0.767 -0.741 -5.121 1.00 0.00 4 THR B O 6
ATOM 7383 N N . ARG B 2 5 ? 2.088 -1.067 -3.327 1.00 0.00 5 ARG B N 6
ATOM 7384 C CA . ARG B 2 5 ? 3.327 -1.048 -4.102 1.00 0.00 5 ARG B CA 6
ATOM 7385 C C . ARG B 2 5 ? 3.992 -2.415 -4.107 1.00 0.00 5 ARG B C 6
ATOM 7386 O O . ARG B 2 5 ? 4.098 -3.068 -3.070 1.00 0.00 5 ARG B O 6
ATOM 7407 N N . GLY B 2 6 ? 4.438 -2.838 -5.288 1.00 0.00 6 GLY B N 6
ATOM 7408 C CA . GLY B 2 6 ? 5.111 -4.150 -5.411 1.00 0.00 6 GLY B CA 6
ATOM 7409 C C . GLY B 2 6 ? 4.501 -5.150 -4.427 1.00 0.00 6 GLY B C 6
ATOM 7410 O O . GLY B 2 6 ? 5.087 -5.411 -3.377 1.00 0.00 6 GLY B O 6
ATOM 7414 N N . LYS B 2 7 ? 3.325 -5.700 -4.750 1.00 0.00 7 LYS B N 6
ATOM 7415 C CA . LYS B 2 7 ? 2.674 -6.659 -3.868 1.00 0.00 7 LYS B CA 6
ATOM 7416 C C . LYS B 2 7 ? 2.868 -6.272 -2.408 1.00 0.00 7 LYS B C 6
ATOM 7417 O O . LYS B 2 7 ? 3.055 -7.133 -1.549 1.00 0.00 7 LYS B O 6
ATOM 7436 N N . ARG B 2 8 ? 2.812 -4.976 -2.129 1.00 0.00 8 ARG B N 6
ATOM 7437 C CA . ARG B 2 8 ? 2.978 -4.492 -0.764 1.00 0.00 8 ARG B CA 6
ATOM 7438 C C . ARG B 2 8 ? 1.909 -3.458 -0.449 1.00 0.00 8 ARG B C 6
ATOM 7439 O O . ARG B 2 8 ? 1.627 -2.583 -1.264 1.00 0.00 8 ARG B O 6
ATOM 7460 N N . ARG B 2 9 ? 1.315 -3.572 0.732 1.00 0.00 9 ARG B N 6
ATOM 7461 C CA . ARG B 2 9 ? 0.265 -2.645 1.144 1.00 0.00 9 ARG B CA 6
ATOM 7462 C C . ARG B 2 9 ? 0.862 -1.334 1.638 1.00 0.00 9 ARG B C 6
ATOM 7463 O O . ARG B 2 9 ? 1.853 -1.325 2.367 1.00 0.00 9 ARG B O 6
ATOM 7484 N N . ILE B 2 10 ? 0.250 -0.226 1.232 1.00 0.00 10 ILE B N 6
ATOM 7485 C CA . ILE B 2 10 ? 0.731 1.097 1.628 1.00 0.00 10 ILE B CA 6
ATOM 7486 C C . ILE B 2 10 ? -0.416 1.931 2.178 1.00 0.00 10 ILE B C 6
ATOM 7487 O O . ILE B 2 10 ? -1.368 2.254 1.464 1.00 0.00 10 ILE B O 6
ATOM 7503 N N . ARG B 2 11 ? -0.316 2.281 3.453 1.00 0.00 11 ARG B N 6
ATOM 7504 C CA . ARG B 2 11 ? -1.352 3.074 4.094 1.00 0.00 11 ARG B CA 6
ATOM 7505 C C . ARG B 2 11 ? -0.976 4.546 4.063 1.00 0.00 11 ARG B C 6
ATOM 7506 O O . ARG B 2 11 ? -0.046 4.974 4.746 1.00 0.00 11 ARG B O 6
ATOM 7527 N N . ARG B 2 12 ? -1.705 5.322 3.261 1.00 0.00 12 ARG B N 6
ATOM 7528 C CA . ARG B 2 12 ? -1.429 6.748 3.155 1.00 0.00 12 ARG B CA 6
ATOM 7529 C C . ARG B 2 12 ? -2.714 7.562 3.342 1.00 0.00 12 ARG B C 6
ATOM 7530 O O . ARG B 2 12 ? -3.622 7.516 2.502 1.00 0.00 12 ARG B O 6
ATOM 7565 N N . PRO B 2 14 ? -6.315 8.886 3.889 1.00 0.00 14 PRO B N 6
ATOM 7566 C CA . PRO B 2 14 ? -7.622 8.187 3.706 1.00 0.00 14 PRO B CA 6
ATOM 7567 C C . PRO B 2 14 ? -7.593 7.172 2.565 1.00 0.00 14 PRO B C 6
ATOM 7568 O O . PRO B 2 14 ? -8.630 6.624 2.184 1.00 0.00 14 PRO B O 6
ATOM 8568 N N . ARG B 2 1 ? -6.270 8.090 3.320 1.00 0.00 1 ARG B N 7
ATOM 8569 C CA . ARG B 2 1 ? -6.075 7.206 2.164 1.00 0.00 1 ARG B CA 7
ATOM 8570 C C . ARG B 2 1 ? -5.172 6.023 2.504 1.00 0.00 1 ARG B C 7
ATOM 8571 O O . ARG B 2 1 ? -4.197 6.155 3.249 1.00 0.00 1 ARG B O 7
ATOM 8592 N N . VAL B 2 2 ? -5.498 4.862 1.942 1.00 0.00 2 VAL B N 7
ATOM 8593 C CA . VAL B 2 2 ? -4.697 3.667 2.173 1.00 0.00 2 VAL B CA 7
ATOM 8594 C C . VAL B 2 2 ? -4.481 2.923 0.860 1.00 0.00 2 VAL B C 7
ATOM 8595 O O . VAL B 2 2 ? -5.403 2.315 0.318 1.00 0.00 2 VAL B O 7
ATOM 8608 N N . ARG B 2 3 ? -3.255 2.977 0.356 1.00 0.00 3 ARG B N 7
ATOM 8609 C CA . ARG B 2 3 ? -2.922 2.307 -0.894 1.00 0.00 3 ARG B CA 7
ATOM 8610 C C . ARG B 2 3 ? -2.203 0.991 -0.623 1.00 0.00 3 ARG B C 7
ATOM 8611 O O . ARG B 2 3 ? -1.593 0.812 0.426 1.00 0.00 3 ARG B O 7
ATOM 8632 N N . THR B 2 4 ? -2.292 0.065 -1.575 1.00 0.00 4 THR B N 7
ATOM 8633 C CA . THR B 2 4 ? -1.656 -1.242 -1.426 1.00 0.00 4 THR B CA 7
ATOM 8634 C C . THR B 2 4 ? -0.752 -1.545 -2.615 1.00 0.00 4 THR B C 7
ATOM 8635 O O . THR B 2 4 ? -1.231 -1.833 -3.713 1.00 0.00 4 THR B O 7
ATOM 8646 N N . ARG B 2 5 ? 0.557 -1.483 -2.390 1.00 0.00 5 ARG B N 7
ATOM 8647 C CA . ARG B 2 5 ? 1.523 -1.760 -3.453 1.00 0.00 5 ARG B CA 7
ATOM 8648 C C . ARG B 2 5 ? 2.368 -2.970 -3.097 1.00 0.00 5 ARG B C 7
ATOM 8649 O O . ARG B 2 5 ? 2.865 -3.077 -1.977 1.00 0.00 5 ARG B O 7
ATOM 8670 N N . GLY B 2 6 ? 2.525 -3.876 -4.061 1.00 0.00 6 GLY B N 7
ATOM 8671 C CA . GLY B 2 6 ? 3.330 -5.089 -3.829 1.00 0.00 6 GLY B CA 7
ATOM 8672 C C . GLY B 2 6 ? 3.242 -5.509 -2.358 1.00 0.00 6 GLY B C 7
ATOM 8673 O O . GLY B 2 6 ? 4.139 -5.194 -1.580 1.00 0.00 6 GLY B O 7
ATOM 8677 N N . LYS B 2 7 ? 2.160 -6.203 -1.973 1.00 0.00 7 LYS B N 7
ATOM 8678 C CA . LYS B 2 7 ? 1.994 -6.634 -0.588 1.00 0.00 7 LYS B CA 7
ATOM 8679 C C . LYS B 2 7 ? 2.558 -5.596 0.373 1.00 0.00 7 LYS B C 7
ATOM 8680 O O . LYS B 2 7 ? 3.172 -5.933 1.385 1.00 0.00 7 LYS B O 7
ATOM 8699 N N . ARG B 2 8 ? 2.332 -4.327 0.058 1.00 0.00 8 ARG B N 7
ATOM 8700 C CA . ARG B 2 8 ? 2.809 -3.247 0.907 1.00 0.00 8 ARG B CA 7
ATOM 8701 C C . ARG B 2 8 ? 1.702 -2.227 1.115 1.00 0.00 8 ARG B C 7
ATOM 8702 O O . ARG B 2 8 ? 1.344 -1.485 0.199 1.00 0.00 8 ARG B O 7
ATOM 8723 N N . ARG B 2 9 ? 1.156 -2.208 2.327 1.00 0.00 9 ARG B N 7
ATOM 8724 C CA . ARG B 2 9 ? 0.076 -1.286 2.654 1.00 0.00 9 ARG B CA 7
ATOM 8725 C C . ARG B 2 9 ? 0.620 0.104 2.962 1.00 0.00 9 ARG B C 7
ATOM 8726 O O . ARG B 2 9 ? 1.342 0.303 3.939 1.00 0.00 9 ARG B O 7
ATOM 8747 N N . ILE B 2 10 ? 0.252 1.062 2.120 1.00 0.00 10 ILE B N 7
ATOM 8748 C CA . ILE B 2 10 ? 0.685 2.441 2.297 1.00 0.00 10 ILE B CA 7
ATOM 8749 C C . ILE B 2 10 ? -0.446 3.263 2.898 1.00 0.00 10 ILE B C 7
ATOM 8750 O O . ILE B 2 10 ? -1.354 3.702 2.191 1.00 0.00 10 ILE B O 7
ATOM 8766 N N . ARG B 2 11 ? -0.385 3.461 4.206 1.00 0.00 11 ARG B N 7
ATOM 8767 C CA . ARG B 2 11 ? -1.414 4.223 4.900 1.00 0.00 11 ARG B CA 7
ATOM 8768 C C . ARG B 2 11 ? -0.994 5.676 5.045 1.00 0.00 11 ARG B C 7
ATOM 8769 O O . ARG B 2 11 ? -0.000 5.987 5.700 1.00 0.00 11 ARG B O 7
ATOM 8790 N N . ARG B 2 12 ? -1.761 6.570 4.432 1.00 0.00 12 ARG B N 7
ATOM 8791 C CA . ARG B 2 12 ? -1.455 7.991 4.515 1.00 0.00 12 ARG B CA 7
ATOM 8792 C C . ARG B 2 12 ? -2.730 8.788 4.830 1.00 0.00 12 ARG B C 7
ATOM 8793 O O . ARG B 2 12 ? -3.573 9.006 3.955 1.00 0.00 12 ARG B O 7
ATOM 8828 N N . PRO B 2 14 ? -6.306 9.900 5.380 1.00 0.00 14 PRO B N 7
ATOM 8829 C CA . PRO B 2 14 ? -7.604 9.274 4.993 1.00 0.00 14 PRO B CA 7
ATOM 8830 C C . PRO B 2 14 ? -7.494 8.333 3.793 1.00 0.00 14 PRO B C 7
ATOM 8831 O O . PRO B 2 14 ? -8.509 7.839 3.297 1.00 0.00 14 PRO B O 7
ATOM 9831 N N . ARG B 2 1 ? -6.357 7.609 -1.779 1.00 0.00 1 ARG B N 8
ATOM 9832 C CA . ARG B 2 1 ? -5.835 6.788 -2.880 1.00 0.00 1 ARG B CA 8
ATOM 9833 C C . ARG B 2 1 ? -5.114 5.542 -2.364 1.00 0.00 1 ARG B C 8
ATOM 9834 O O . ARG B 2 1 ? -4.362 5.591 -1.376 1.00 0.00 1 ARG B O 8
ATOM 9855 N N . VAL B 2 2 ? -5.333 4.426 -3.061 1.00 0.00 2 VAL B N 8
ATOM 9856 C CA . VAL B 2 2 ? -4.693 3.166 -2.701 1.00 0.00 2 VAL B CA 8
ATOM 9857 C C . VAL B 2 2 ? -4.012 2.557 -3.927 1.00 0.00 2 VAL B C 8
ATOM 9858 O O . VAL B 2 2 ? -4.662 1.966 -4.788 1.00 0.00 2 VAL B O 8
ATOM 9871 N N . ARG B 2 3 ? -2.693 2.715 -4.000 1.00 0.00 3 ARG B N 8
ATOM 9872 C CA . ARG B 2 3 ? -1.934 2.190 -5.136 1.00 0.00 3 ARG B CA 8
ATOM 9873 C C . ARG B 2 3 ? -1.426 0.781 -4.859 1.00 0.00 3 ARG B C 8
ATOM 9874 O O . ARG B 2 3 ? -1.283 0.375 -3.709 1.00 0.00 3 ARG B O 8
ATOM 9895 N N . THR B 2 4 ? -1.161 0.038 -5.932 1.00 0.00 4 THR B N 8
ATOM 9896 C CA . THR B 2 4 ? -0.665 -1.328 -5.805 1.00 0.00 4 THR B CA 8
ATOM 9897 C C . THR B 2 4 ? 0.617 -1.511 -6.606 1.00 0.00 4 THR B C 8
ATOM 9898 O O . THR B 2 4 ? 0.586 -1.921 -7.766 1.00 0.00 4 THR B O 8
ATOM 9909 N N . ARG B 2 5 ? 1.748 -1.207 -5.977 1.00 0.00 5 ARG B N 8
ATOM 9910 C CA . ARG B 2 5 ? 3.038 -1.343 -6.642 1.00 0.00 5 ARG B CA 8
ATOM 9911 C C . ARG B 2 5 ? 3.625 -2.722 -6.388 1.00 0.00 5 ARG B C 8
ATOM 9912 O O . ARG B 2 5 ? 3.665 -3.187 -5.248 1.00 0.00 5 ARG B O 8
ATOM 9933 N N . GLY B 2 6 ? 4.078 -3.372 -7.458 1.00 0.00 6 GLY B N 8
ATOM 9934 C CA . GLY B 2 6 ? 4.666 -4.716 -7.322 1.00 0.00 6 GLY B CA 8
ATOM 9935 C C . GLY B 2 6 ? 3.943 -5.492 -6.222 1.00 0.00 6 GLY B C 8
ATOM 9936 O O . GLY B 2 6 ? 4.492 -5.673 -5.135 1.00 0.00 6 GLY B O 8
ATOM 9940 N N . LYS B 2 7 ? 2.710 -5.936 -6.490 1.00 0.00 7 LYS B N 8
ATOM 9941 C CA . LYS B 2 7 ? 1.941 -6.676 -5.492 1.00 0.00 7 LYS B CA 8
ATOM 9942 C C . LYS B 2 7 ? 2.123 -6.063 -4.112 1.00 0.00 7 LYS B C 8
ATOM 9943 O O . LYS B 2 7 ? 2.179 -6.774 -3.109 1.00 0.00 7 LYS B O 8
ATOM 9962 N N . ARG B 2 8 ? 2.199 -4.740 -4.066 1.00 0.00 8 ARG B N 8
ATOM 9963 C CA . ARG B 2 8 ? 2.362 -4.038 -2.801 1.00 0.00 8 ARG B CA 8
ATOM 9964 C C . ARG B 2 8 ? 1.376 -2.883 -2.735 1.00 0.00 8 ARG B C 8
ATOM 9965 O O . ARG B 2 8 ? 1.416 -1.971 -3.561 1.00 0.00 8 ARG B O 8
ATOM 9986 N N . ARG B 2 9 ? 0.485 -2.942 -1.755 1.00 0.00 9 ARG B N 8
ATOM 9987 C CA . ARG B 2 9 ? -0.529 -1.911 -1.594 1.00 0.00 9 ARG B CA 8
ATOM 9988 C C . ARG B 2 9 ? 0.055 -0.672 -0.928 1.00 0.00 9 ARG B C 8
ATOM 9989 O O . ARG B 2 9 ? 0.870 -0.767 -0.012 1.00 0.00 9 ARG B O 8
ATOM 10010 N N . ILE B 2 10 ? -0.388 0.491 -1.390 1.00 0.00 10 ILE B N 8
ATOM 10011 C CA . ILE B 2 10 ? 0.068 1.758 -0.834 1.00 0.00 10 ILE B CA 8
ATOM 10012 C C . ILE B 2 10 ? -1.134 2.583 -0.412 1.00 0.00 10 ILE B C 8
ATOM 10013 O O . ILE B 2 10 ? -1.868 3.091 -1.260 1.00 0.00 10 ILE B O 8
ATOM 10029 N N . ARG B 2 11 ? -1.326 2.706 0.896 1.00 0.00 11 ARG B N 8
ATOM 10030 C CA . ARG B 2 11 ? -2.455 3.459 1.424 1.00 0.00 11 ARG B CA 8
ATOM 10031 C C . ARG B 2 11 ? -2.052 4.896 1.702 1.00 0.00 11 ARG B C 8
ATOM 10032 O O . ARG B 2 11 ? -1.353 5.181 2.677 1.00 0.00 11 ARG B O 8
ATOM 10053 N N . ARG B 2 12 ? -2.498 5.803 0.834 1.00 0.00 12 ARG B N 8
ATOM 10054 C CA . ARG B 2 12 ? -2.176 7.216 0.996 1.00 0.00 12 ARG B CA 8
ATOM 10055 C C . ARG B 2 12 ? -3.443 8.069 0.865 1.00 0.00 12 ARG B C 8
ATOM 10056 O O . ARG B 2 12 ? -3.922 8.344 -0.240 1.00 0.00 12 ARG B O 8
ATOM 10091 N N . PRO B 2 14 ? -7.002 9.327 0.258 1.00 0.00 14 PRO B N 8
ATOM 10092 C CA . PRO B 2 14 ? -8.127 8.754 -0.536 1.00 0.00 14 PRO B CA 8
ATOM 10093 C C . PRO B 2 14 ? -7.660 7.891 -1.707 1.00 0.00 14 PRO B C 8
ATOM 10094 O O . PRO B 2 14 ? -8.471 7.490 -2.544 1.00 0.00 14 PRO B O 8
ATOM 11094 N N . ARG B 2 1 ? -6.640 6.201 1.349 1.00 0.00 1 ARG B N 9
ATOM 11095 C CA . ARG B 2 1 ? -6.327 5.862 -0.044 1.00 0.00 1 ARG B CA 9
ATOM 11096 C C . ARG B 2 1 ? -5.377 4.673 -0.131 1.00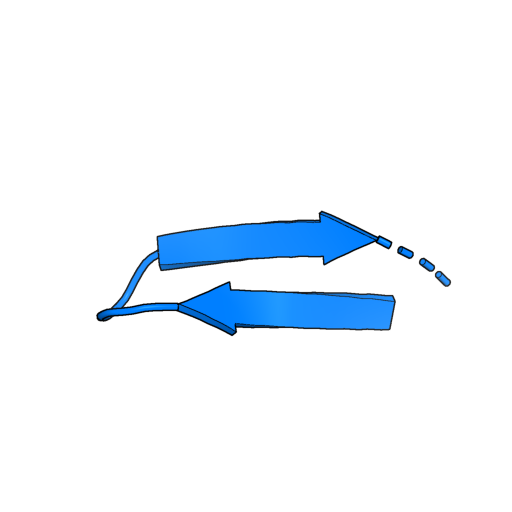 0.00 1 ARG B C 9
ATOM 11097 O O . ARG B 2 1 ? -4.427 4.550 0.656 1.00 0.00 1 ARG B O 9
ATOM 11118 N N . VAL B 2 2 ? -5.622 3.819 -1.122 1.00 0.00 2 VAL B N 9
ATOM 11119 C CA . VAL B 2 2 ? -4.774 2.656 -1.350 1.00 0.00 2 VAL B CA 9
ATOM 11120 C C . VAL B 2 2 ? -3.924 2.869 -2.599 1.00 0.00 2 VAL B C 9
ATOM 11121 O O . VAL B 2 2 ? -4.371 2.621 -3.719 1.00 0.00 2 VAL B O 9
ATOM 11134 N N . ARG B 2 3 ? -2.694 3.325 -2.394 1.00 0.00 3 ARG B N 9
ATOM 11135 C CA . ARG B 2 3 ? -1.783 3.569 -3.501 1.00 0.00 3 ARG B CA 9
ATOM 11136 C C . ARG B 2 3 ? -1.045 2.299 -3.891 1.00 0.00 3 ARG B C 9
ATOM 11137 O O . ARG B 2 3 ? -0.565 1.560 -3.039 1.00 0.00 3 ARG B O 9
ATOM 11158 N N . THR B 2 4 ? -0.964 2.054 -5.196 1.00 0.00 4 THR B N 9
ATOM 11159 C CA . THR B 2 4 ? -0.282 0.872 -5.707 1.00 0.00 4 THR B CA 9
ATOM 11160 C C . THR B 2 4 ? 0.699 1.253 -6.812 1.00 0.00 4 THR B C 9
ATOM 11161 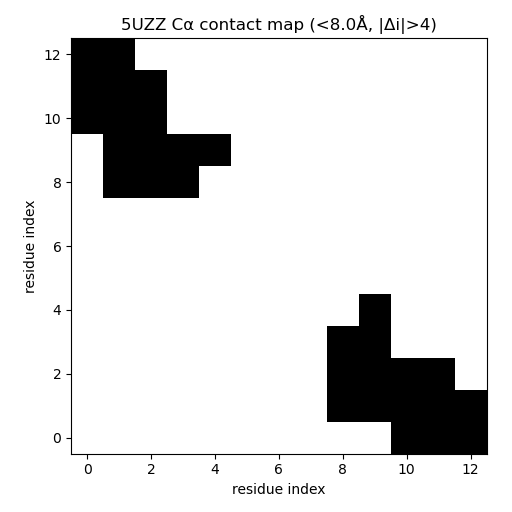O O . THR B 2 4 ? 0.301 1.791 -7.846 1.00 0.00 4 THR B O 9
ATOM 11172 N N . ARG B 2 5 ? 1.980 0.970 -6.594 1.00 0.00 5 ARG B N 9
ATOM 11173 C CA . ARG B 2 5 ? 2.999 1.288 -7.590 1.00 0.00 5 ARG B CA 9
ATOM 11174 C C . ARG B 2 5 ? 3.237 0.092 -8.500 1.00 0.00 5 ARG B C 9
ATOM 11175 O O . ARG B 2 5 ? 3.451 -1.014 -8.020 1.00 0.00 5 ARG B O 9
ATOM 11196 N N . GLY B 2 6 ? 3.192 0.334 -9.811 1.00 0.00 6 GLY B N 9
ATOM 11197 C CA . GLY B 2 6 ? 3.397 -0.747 -10.801 1.00 0.00 6 GLY B CA 9
ATOM 11198 C C . GLY B 2 6 ? 2.899 -2.086 -10.247 1.00 0.00 6 GLY B C 9
ATOM 11199 O O . GLY B 2 6 ? 1.781 -2.502 -10.550 1.00 0.00 6 GLY B O 9
ATOM 11203 N N . LYS B 2 7 ? 3.708 -2.751 -9.415 1.00 0.00 7 LYS B N 9
ATOM 11204 C CA . LYS B 2 7 ? 3.295 -4.018 -8.825 1.00 0.00 7 LYS B CA 9
ATOM 11205 C C . LYS B 2 7 ? 3.627 -4.035 -7.335 1.00 0.00 7 LYS B C 9
ATOM 11206 O O . LYS B 2 7 ? 4.202 -4.998 -6.828 1.00 0.00 7 LYS B O 9
ATOM 11225 N N . ARG B 2 8 ? 3.260 -2.962 -6.639 1.00 0.00 8 ARG B N 9
ATOM 11226 C CA . ARG B 2 8 ? 3.525 -2.860 -5.210 1.00 0.00 8 ARG B CA 9
ATOM 11227 C C . ARG B 2 8 ? 2.363 -2.173 -4.515 1.00 0.00 8 ARG B C 9
ATOM 11228 O O . ARG B 2 8 ? 1.918 -1.109 -4.941 1.00 0.00 8 ARG B O 9
ATOM 11249 N N . ARG B 2 9 ? 1.878 -2.789 -3.447 1.00 0.00 9 ARG B N 9
ATOM 11250 C CA . ARG B 2 9 ? 0.761 -2.238 -2.696 1.00 0.00 9 ARG B CA 9
ATOM 11251 C C . ARG B 2 9 ? 1.238 -1.187 -1.703 1.00 0.00 9 ARG B C 9
ATOM 11252 O O . ARG B 2 9 ? 2.157 -1.424 -0.921 1.00 0.00 9 ARG B O 9
ATOM 11273 N N . ILE B 2 10 ? 0.589 -0.028 -1.731 1.00 0.00 10 ILE B N 9
ATOM 11274 C CA . ILE B 2 10 ? 0.930 1.061 -0.820 1.00 0.00 10 ILE B CA 9
ATOM 11275 C C . ILE B 2 10 ? -0.333 1.615 -0.185 1.00 0.00 10 ILE B C 9
ATOM 11276 O O . ILE B 2 10 ? -1.099 2.327 -0.827 1.00 0.00 10 ILE B O 9
ATOM 11292 N N . ARG B 2 11 ? -0.550 1.282 1.076 1.00 0.00 11 ARG B N 9
ATOM 11293 C CA . ARG B 2 11 ? -1.739 1.750 1.772 1.00 0.00 11 ARG B CA 9
ATOM 11294 C C . ARG B 2 11 ? -1.431 3.008 2.569 1.00 0.00 11 ARG B C 9
ATOM 11295 O O . ARG B 2 11 ? -0.570 3.000 3.449 1.00 0.00 11 ARG B O 9
ATOM 11316 N N . ARG B 2 12 ? -2.134 4.096 2.258 1.00 0.00 12 ARG B N 9
ATOM 11317 C CA . ARG B 2 12 ? -1.910 5.347 2.972 1.00 0.00 12 ARG B CA 9
ATOM 11318 C C . ARG B 2 12 ? -3.242 6.005 3.341 1.00 0.00 12 ARG B C 9
ATOM 11319 O O . ARG B 2 12 ? -4.092 6.228 2.475 1.00 0.00 12 ARG B O 9
ATOM 11354 N N . PRO B 2 14 ? -6.880 7.112 3.907 1.00 0.00 14 PRO B N 9
ATOM 11355 C CA . PRO B 2 14 ? -8.114 6.583 3.260 1.00 0.00 14 PRO B CA 9
ATOM 11356 C C . PRO B 2 14 ? -7.901 6.214 1.789 1.00 0.00 14 PRO B C 9
ATOM 11357 O O . PRO B 2 14 ? -8.863 5.946 1.067 1.00 0.00 14 PRO B O 9
ATOM 12357 N N . ARG B 2 1 ? -5.948 6.623 0.411 1.00 0.00 1 ARG B N 10
ATOM 12358 C CA . ARG B 2 1 ? -5.595 6.044 -0.883 1.00 0.00 1 ARG B CA 10
ATOM 12359 C C . ARG B 2 1 ? -4.480 5.017 -0.724 1.00 0.00 1 ARG B C 10
ATOM 12360 O O . ARG B 2 1 ? -3.647 5.118 0.186 1.00 0.00 1 ARG B O 10
ATOM 12381 N N . VAL B 2 2 ? -4.443 4.047 -1.629 1.00 0.00 2 VAL B N 10
ATOM 12382 C CA . VAL B 2 2 ? -3.403 3.020 -1.591 1.00 0.00 2 VAL B CA 10
ATOM 12383 C C . VAL B 2 2 ? -2.567 3.062 -2.871 1.00 0.00 2 VAL B C 10
ATOM 12384 O O . VAL B 2 2 ? -3.025 2.660 -3.939 1.00 0.00 2 VAL B O 10
ATOM 12397 N N . ARG B 2 3 ? -1.336 3.541 -2.753 1.00 0.00 3 ARG B N 10
ATOM 12398 C CA . ARG B 2 3 ? -0.455 3.633 -3.908 1.00 0.00 3 ARG B CA 10
ATOM 12399 C C . ARG B 2 3 ? 0.231 2.302 -4.176 1.00 0.00 3 ARG B C 10
ATOM 12400 O O . ARG B 2 3 ? 0.441 1.511 -3.267 1.00 0.00 3 ARG B O 10
ATOM 12421 N N . THR B 2 4 ? 0.572 2.068 -5.439 1.00 0.00 4 THR B N 10
ATOM 12422 C CA . THR B 2 4 ? 1.240 0.831 -5.826 1.00 0.00 4 THR B CA 10
ATOM 12423 C C . THR B 2 4 ?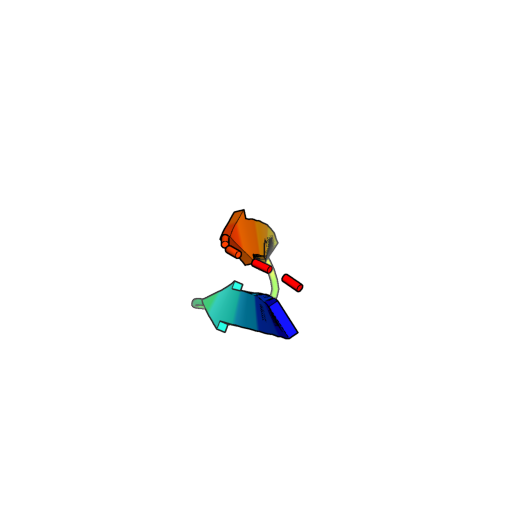 2.447 1.122 -6.711 1.00 0.00 4 THR B C 10
ATOM 12424 O O . THR B 2 4 ? 2.297 1.611 -7.831 1.00 0.00 4 THR B O 10
ATOM 12435 N N . ARG B 2 5 ? 3.639 0.812 -6.209 1.00 0.00 5 ARG B N 10
ATOM 12436 C CA . ARG B 2 5 ? 4.858 1.044 -6.978 1.00 0.00 5 ARG B CA 10
ATOM 12437 C C . ARG B 2 5 ? 5.232 -0.198 -7.775 1.00 0.00 5 ARG B C 10
ATOM 12438 O O . ARG B 2 5 ? 5.508 -1.246 -7.199 1.00 0.00 5 ARG B O 10
ATOM 12459 N N . GLY B 2 6 ? 5.241 -0.059 -9.097 1.00 0.00 6 GLY B N 10
ATOM 12460 C CA . GLY B 2 6 ? 5.584 -1.189 -9.976 1.00 0.00 6 GLY B CA 10
ATOM 12461 C C . GLY B 2 6 ? 4.857 -2.452 -9.520 1.00 0.00 6 GLY B C 10
ATOM 12462 O O . GLY B 2 6 ? 3.825 -2.821 -10.086 1.00 0.00 6 GLY B O 10
ATOM 12466 N N . LYS B 2 7 ? 5.385 -3.107 -8.488 1.00 0.00 7 LYS B N 10
ATOM 12467 C CA . LYS B 2 7 ? 4.762 -4.310 -7.960 1.00 0.00 7 LYS B CA 10
ATOM 12468 C C . LYS B 2 7 ? 4.839 -4.317 -6.435 1.00 0.00 7 LYS B C 10
ATOM 12469 O O . LYS B 2 7 ? 5.167 -5.332 -5.823 1.00 0.00 7 LYS B O 10
ATOM 12488 N N . ARG B 2 8 ? 4.527 -3.173 -5.825 1.00 0.00 8 ARG B N 10
ATOM 12489 C CA . ARG B 2 8 ? 4.563 -3.059 -4.371 1.00 0.00 8 ARG B CA 10
ATOM 12490 C C . ARG B 2 8 ? 3.394 -2.217 -3.878 1.00 0.00 8 ARG B C 10
ATOM 12491 O O . ARG B 2 8 ? 3.127 -1.144 -4.414 1.00 0.00 8 ARG B O 10
ATOM 12512 N N . ARG B 2 9 ? 2.703 -2.712 -2.859 1.00 0.00 9 ARG B N 10
ATOM 12513 C CA . ARG B 2 9 ? 1.557 -2.000 -2.310 1.00 0.00 9 ARG B CA 10
ATOM 12514 C C . ARG B 2 9 ? 2.005 -0.874 -1.388 1.00 0.00 9 ARG B C 10
ATOM 12515 O O . ARG B 2 9 ? 2.950 -1.026 -0.619 1.00 0.00 9 ARG B O 10
ATOM 12536 N N . ILE B 2 10 ? 1.313 0.260 -1.471 1.00 0.00 10 ILE B N 10
ATOM 12537 C CA . ILE B 2 10 ? 1.644 1.409 -0.636 1.00 0.00 10 ILE B CA 10
ATOM 12538 C C . ILE B 2 10 ? 0.388 1.976 0.013 1.00 0.00 10 ILE B C 10
ATOM 12539 O O . ILE B 2 10 ? -0.549 2.385 -0.672 1.00 0.00 10 ILE B O 10
ATOM 12555 N N . ARG B 2 11 ? 0.373 1.996 1.341 1.00 0.00 11 ARG B N 10
ATOM 12556 C CA . ARG B 2 11 ? -0.778 2.507 2.070 1.00 0.00 11 ARG B CA 10
ATOM 12557 C C . ARG B 2 11 ? -0.574 3.971 2.441 1.00 0.00 11 ARG B C 10
ATOM 12558 O O . ARG B 2 11 ? 0.302 4.305 3.241 1.00 0.00 11 ARG B O 10
ATOM 12579 N N . ARG B 2 12 ? -1.391 4.845 1.849 1.00 0.00 12 ARG B N 10
ATOM 12580 C CA . ARG B 2 12 ? -1.283 6.273 2.121 1.00 0.00 12 ARG B CA 10
ATOM 12581 C C . ARG B 2 12 ? -2.656 6.866 2.425 1.00 0.00 12 ARG B C 10
ATOM 12582 O O . ARG B 2 12 ? -3.503 6.971 1.529 1.00 0.00 12 ARG B O 10
ATOM 12617 N N . PRO B 2 14 ? -6.311 7.809 2.845 1.00 0.00 14 PRO B N 10
ATOM 12618 C CA . PRO B 2 14 ? -7.503 7.197 2.215 1.00 0.00 14 PRO B CA 10
ATOM 12619 C C . PRO B 2 14 ? -7.202 6.577 0.849 1.00 0.00 14 PRO B C 10
ATOM 12620 O O . PRO B 2 14 ? -8.106 6.057 0.203 1.00 0.00 14 PRO B O 10
#

Solvent-accessible surface area: 1732 Å² total